Protein AF-A0A959Z0Q8-F1 (afdb_monomer)

pLDDT: mean 96.36, std 3.34, range [80.44, 98.81]

Mean predicted aligned error: 2.78 Å

Foldseek 3Di:
DVPPDDPPQDADVVVPRHTDDPDQQPVLVVQQVVQVVCVVVVHPDAREDEHELLSCLDPSVVVSLLSCLVVVGRYHYHYHYPQDDPPRGNVRRDDDPDPQVVCVVNVHGDDDFDPVDPVGD

Sequence (121 aa):
SKGRERSFHFGSSEHKVVGMISHLGPQLGIADGIALAHKLRKESRCTAVFTGDGATSEGDFHESLNVAAVWDLPVLFIIENNGYGLSTPNREQFRMDSFVDKAVGYGIEGVQLAGNNILEV

Nearest PDB structures (foldseek):
  1wci-assembly1_A-2  TM=9.895E-01  e=6.097E-09  Homo sapiens
  1v11-assembly1_A-2  TM=9.879E-01  e=4.998E-09  Homo sapiens
  2bfc-assembly1_A-2  TM=9.861E-01  e=4.678E-09  Homo sapiens
  1umc-assembly1_C  TM=9.859E-01  e=1.646E-08  Thermus thermophilus
  2bfb-assembly1_A-2  TM=9.878E-01  e=2.796E-08  Homo sapiens

Solvent-accessible surface area (backbone atoms only — not comparable to full-atom values): 7434 Å² total; per-residue (Å²): 111,94,82,74,56,62,91,90,55,52,61,35,78,92,79,68,39,71,64,62,67,93,63,72,26,62,63,46,46,52,36,44,54,53,10,44,52,27,57,77,70,71,44,101,58,72,30,77,38,82,44,44,57,50,37,62,72,34,68,41,39,56,54,27,52,44,51,32,45,79,64,70,40,42,58,44,86,43,72,54,73,83,56,55,41,87,89,44,42,46,85,79,72,51,87,74,93,49,74,45,66,54,24,59,78,51,75,45,91,54,83,88,69,58,90,89,37,76,91,70,99

Secondary structure (DSSP, 8-state):
-TT-SPTT---BTTTTBPPP-SSSSHHHHHHHHHHHHHHHTT----EEEEEETGGGGSHHHHHHHHHHHHTT--EEEEEE--SEETTEEHHHH---S-THHHHHHHT-------TT-TTT-

Structure (mmCIF, N/CA/C/O backbone):
data_AF-A0A959Z0Q8-F1
#
_entry.id   AF-A0A959Z0Q8-F1
#
loop_
_atom_site.group_PDB
_atom_site.id
_atom_site.type_symbol
_atom_site.label_atom_id
_atom_site.label_alt_id
_atom_site.label_comp_id
_atom_site.label_asym_id
_atom_site.label_entity_id
_atom_site.label_seq_id
_atom_site.pdbx_PDB_ins_code
_atom_site.Cartn_x
_atom_site.Cartn_y
_atom_site.Cartn_z
_atom_site.occupancy
_atom_site.B_iso_or_equiv
_atom_site.auth_seq_id
_atom_site.auth_comp_id
_atom_site.auth_asym_id
_atom_site.auth_atom_id
_atom_site.pdbx_PDB_model_num
ATOM 1 N N . SER A 1 1 ? 9.007 16.722 11.584 1.00 80.44 1 SER A N 1
ATOM 2 C CA . SER A 1 1 ? 10.316 16.049 11.737 1.00 80.44 1 SER A CA 1
ATOM 3 C C . SER A 1 1 ? 11.384 16.854 12.495 1.00 80.44 1 SER A C 1
ATOM 5 O O . SER A 1 1 ? 12.364 16.244 12.900 1.00 80.44 1 SER A O 1
ATOM 7 N N . LYS A 1 2 ? 11.265 18.185 12.707 1.00 90.44 2 LYS A N 1
ATOM 8 C CA . LYS A 1 2 ? 12.350 19.022 13.290 1.00 90.44 2 LYS A CA 1
ATOM 9 C C . LYS A 1 2 ? 13.701 18.846 12.558 1.00 90.44 2 LYS A C 1
ATOM 11 O O . LYS A 1 2 ? 14.747 18.847 13.195 1.00 90.44 2 LYS A O 1
ATOM 16 N N . GLY A 1 3 ? 13.661 18.611 11.243 1.00 90.25 3 GLY A N 1
ATOM 17 C CA . GLY A 1 3 ? 14.854 18.368 10.423 1.00 90.25 3 GLY A CA 1
ATOM 18 C C . GLY A 1 3 ? 15.561 17.027 10.660 1.00 90.25 3 GLY A C 1
ATOM 19 O O . GLY A 1 3 ? 16.698 16.876 10.240 1.00 90.25 3 GLY A O 1
ATOM 20 N N . ARG A 1 4 ? 14.927 16.064 11.344 1.00 91.69 4 ARG A N 1
ATOM 21 C CA . ARG A 1 4 ? 15.525 14.740 11.620 1.00 91.69 4 ARG A CA 1
ATOM 22 C C . ARG A 1 4 ? 15.369 13.730 10.487 1.00 91.69 4 ARG A C 1
ATOM 24 O O . ARG A 1 4 ? 16.108 12.758 10.441 1.00 91.69 4 ARG A O 1
ATOM 31 N N . GLU A 1 5 ? 14.391 13.954 9.620 1.00 92.69 5 GLU A N 1
ATOM 32 C CA . GLU A 1 5 ? 14.075 13.065 8.507 1.00 92.69 5 GLU A CA 1
ATOM 33 C C . GLU A 1 5 ? 14.780 13.514 7.225 1.00 92.69 5 GLU A C 1
ATOM 35 O O . GLU A 1 5 ? 15.137 14.688 7.083 1.00 92.69 5 GLU A O 1
ATOM 40 N N . ARG A 1 6 ? 14.950 12.589 6.274 1.00 86.25 6 ARG A N 1
ATOM 41 C CA . ARG A 1 6 ? 15.541 12.891 4.965 1.00 86.25 6 ARG A CA 1
ATOM 42 C C . ARG A 1 6 ? 14.571 13.708 4.099 1.00 86.25 6 ARG A C 1
ATOM 44 O O . ARG A 1 6 ? 13.373 13.787 4.369 1.00 86.25 6 ARG A O 1
ATOM 51 N N . SER A 1 7 ? 15.096 14.334 3.045 1.00 82.00 7 SER A N 1
ATOM 52 C CA . SER A 1 7 ? 14.292 14.995 2.012 1.00 82.00 7 SER A CA 1
ATOM 53 C C . SER A 1 7 ? 13.146 14.091 1.539 1.00 82.00 7 SER A C 1
ATOM 55 O O . SER A 1 7 ? 13.345 12.892 1.371 1.00 82.00 7 SER A O 1
ATOM 57 N N . PHE A 1 8 ? 11.970 14.684 1.317 1.00 86.62 8 PHE A N 1
ATOM 58 C CA . PHE A 1 8 ? 10.709 14.024 0.942 1.00 86.62 8 PHE A CA 1
ATOM 59 C C . PHE A 1 8 ? 9.991 13.209 2.026 1.00 86.62 8 PHE A C 1
ATOM 61 O O . PHE A 1 8 ? 8.916 12.688 1.762 1.00 86.62 8 PHE A O 1
ATOM 68 N N . HIS A 1 9 ? 10.492 13.159 3.261 1.00 93.56 9 HIS A N 1
ATOM 69 C CA . HIS A 1 9 ? 9.745 12.557 4.366 1.00 93.56 9 HIS A CA 1
ATOM 70 C C . HIS A 1 9 ? 8.798 13.579 4.996 1.00 93.56 9 HIS A C 1
ATOM 72 O O . HIS A 1 9 ? 9.170 14.361 5.883 1.00 93.56 9 HIS A O 1
ATOM 78 N N . PHE A 1 10 ? 7.557 13.578 4.521 1.00 90.88 10 PHE A N 1
ATOM 79 C CA . PHE A 1 10 ? 6.506 14.460 5.016 1.00 90.88 10 PHE A CA 1
ATOM 80 C C . PHE A 1 10 ? 5.582 13.738 5.996 1.00 90.88 10 PHE A C 1
ATOM 82 O O . PHE A 1 10 ? 5.521 12.514 6.050 1.00 90.88 10 PHE A O 1
ATOM 89 N N . GLY A 1 11 ? 4.875 14.528 6.795 1.00 93.31 11 GLY A N 1
ATOM 90 C CA . GLY A 1 11 ? 3.861 14.070 7.734 1.00 93.31 11 GLY A CA 1
ATOM 91 C C . GLY A 1 11 ? 3.168 15.272 8.360 1.00 93.31 11 GLY A C 1
ATOM 92 O O . GLY A 1 11 ? 3.801 16.304 8.602 1.00 93.31 11 GLY A O 1
ATOM 93 N N . SER A 1 12 ? 1.870 15.154 8.612 1.00 94.94 12 SER A N 1
ATOM 94 C CA . SER A 1 12 ? 1.055 16.210 9.205 1.00 94.94 12 SER A CA 1
ATOM 95 C C . SER A 1 12 ? -0.027 15.608 10.089 1.00 94.94 12 SER A C 1
ATOM 97 O O . SER A 1 12 ? -1.011 15.059 9.601 1.00 94.94 12 SER A O 1
ATOM 99 N N . SER A 1 13 ? 0.139 15.740 11.406 1.00 93.00 13 SER A N 1
ATOM 100 C CA . SER A 1 13 ? -0.843 15.246 12.378 1.00 93.00 13 SER A CA 1
ATOM 101 C C . SER A 1 13 ? -2.200 15.942 12.244 1.00 93.00 13 SER A C 1
ATOM 103 O O . SER A 1 13 ? -3.225 15.287 12.391 1.00 93.00 13 SER A O 1
ATOM 105 N N . GLU A 1 14 ? -2.210 17.238 11.917 1.00 96.62 14 GLU A N 1
ATOM 106 C CA . GLU A 1 14 ? -3.433 18.017 11.669 1.00 96.62 14 GLU A CA 1
ATOM 107 C C . GLU A 1 14 ? -4.258 17.429 10.516 1.00 96.62 14 GLU A C 1
ATOM 109 O O . GLU A 1 14 ? -5.467 17.246 10.639 1.00 96.62 14 GLU A O 1
ATOM 114 N N . HIS A 1 15 ? -3.583 17.043 9.431 1.00 96.25 15 HIS A N 1
ATOM 115 C CA . HIS A 1 15 ? -4.208 16.483 8.230 1.00 96.25 15 HIS A CA 1
ATOM 116 C C . HIS A 1 15 ? -4.270 14.949 8.252 1.00 96.25 15 HIS A C 1
ATOM 118 O O . HIS A 1 15 ? -4.656 14.338 7.261 1.00 96.25 15 HIS A O 1
ATOM 124 N N . LYS A 1 16 ? -3.889 14.317 9.373 1.00 95.88 16 LYS A N 1
ATOM 125 C CA . LYS A 1 16 ? -3.828 12.854 9.550 1.00 95.88 16 LYS A CA 1
ATOM 126 C C . LYS A 1 16 ? -2.923 12.138 8.538 1.00 95.88 16 LYS A C 1
ATOM 128 O O . LYS A 1 16 ? -3.124 10.966 8.243 1.00 95.88 16 LYS A O 1
ATOM 133 N N . VAL A 1 17 ? -1.894 12.826 8.052 1.00 96.12 17 VAL A N 1
ATOM 134 C CA . VAL A 1 17 ? -0.844 12.239 7.219 1.00 96.12 17 VAL A CA 1
ATOM 135 C C . VAL A 1 17 ? 0.243 11.706 8.144 1.00 96.12 17 VAL A C 1
ATOM 137 O O . VAL A 1 17 ? 0.973 12.479 8.774 1.00 96.12 17 VAL A O 1
ATOM 140 N N . VAL A 1 18 ? 0.326 10.383 8.260 1.00 94.38 18 VAL A N 1
ATOM 141 C CA . VAL A 1 18 ? 1.370 9.710 9.041 1.00 94.38 18 VAL A CA 1
ATOM 142 C C . VAL A 1 18 ? 2.727 9.971 8.386 1.00 94.38 18 VAL A C 1
ATOM 144 O O . VAL A 1 18 ? 2.835 10.017 7.164 1.00 94.38 18 VAL A O 1
ATOM 147 N N . GLY A 1 19 ? 3.756 10.204 9.204 1.00 91.75 19 GLY A N 1
ATOM 148 C CA . GLY A 1 19 ? 5.106 10.455 8.704 1.00 91.75 19 GLY A CA 1
ATOM 149 C C . GLY A 1 19 ? 5.630 9.284 7.874 1.00 91.75 19 GLY A C 1
ATOM 150 O O . GLY A 1 19 ? 5.460 8.133 8.270 1.00 91.75 19 GLY A O 1
ATOM 151 N N . MET A 1 20 ? 6.270 9.584 6.745 1.00 90.56 20 MET A N 1
ATOM 152 C CA . MET A 1 20 ? 6.858 8.558 5.879 1.00 90.56 20 MET A CA 1
ATOM 153 C C . MET A 1 20 ? 7.980 7.775 6.573 1.00 90.56 20 MET A C 1
ATOM 155 O O . MET A 1 20 ? 8.730 8.318 7.385 1.00 90.56 20 MET A O 1
ATOM 159 N N . ILE A 1 21 ? 8.109 6.504 6.194 1.00 91.44 21 ILE A N 1
ATOM 160 C CA . ILE A 1 21 ? 9.142 5.569 6.650 1.00 91.44 21 ILE A CA 1
ATOM 161 C C . ILE A 1 21 ? 9.980 5.187 5.429 1.00 91.44 21 ILE A C 1
ATOM 163 O O . ILE A 1 21 ? 9.418 4.851 4.393 1.00 91.44 21 ILE A O 1
ATOM 167 N N . SER A 1 22 ? 11.314 5.239 5.534 1.00 92.19 22 SER A N 1
ATOM 168 C CA . SER A 1 22 ? 12.199 4.947 4.390 1.00 92.19 22 SER A CA 1
ATOM 169 C C . SER A 1 22 ? 12.110 3.506 3.898 1.00 92.19 22 SER A C 1
ATOM 171 O O . SER A 1 22 ? 12.307 3.245 2.716 1.00 92.19 22 SER A O 1
ATOM 173 N N . HIS A 1 23 ? 11.938 2.569 4.832 1.00 94.81 23 HIS A N 1
ATOM 174 C CA . HIS A 1 23 ? 11.867 1.147 4.529 1.00 94.81 23 HIS A CA 1
ATOM 175 C C . HIS A 1 23 ? 10.550 0.877 3.805 1.00 94.81 23 HIS A C 1
ATOM 177 O O . HIS A 1 23 ? 9.498 1.327 4.260 1.00 94.81 23 HIS A O 1
ATOM 183 N N . LEU A 1 24 ? 10.619 0.167 2.683 1.00 96.25 24 LEU A N 1
ATOM 184 C CA . LEU A 1 24 ? 9.441 -0.2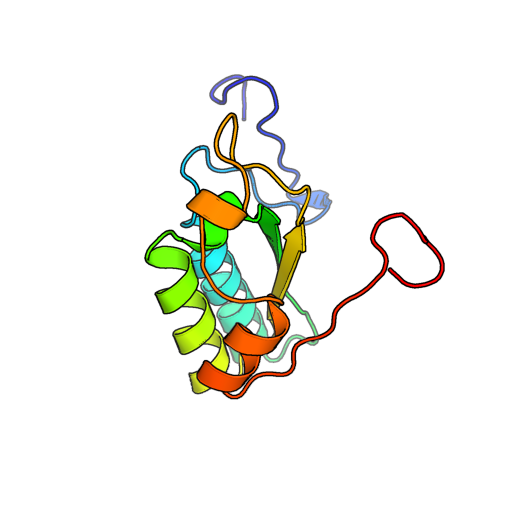63 1.940 1.00 96.25 24 LEU A CA 1
ATOM 185 C C . LEU A 1 24 ? 8.753 -1.386 2.715 1.00 96.25 24 LEU A C 1
ATOM 187 O O . LEU A 1 24 ? 9.438 -2.307 3.139 1.00 96.25 24 LEU A O 1
ATOM 191 N N . GLY A 1 25 ? 7.432 -1.312 2.892 1.00 96.06 25 GLY A N 1
ATOM 192 C CA . GLY A 1 25 ? 6.650 -2.371 3.538 1.00 96.06 25 GLY A CA 1
ATOM 193 C C . GLY A 1 25 ? 6.064 -1.976 4.899 1.00 96.06 25 GLY A C 1
ATOM 194 O O . GLY A 1 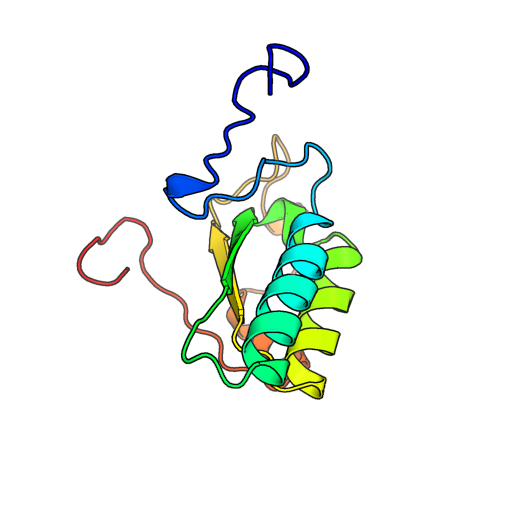25 ? 4.838 -1.984 5.024 1.00 96.06 25 GLY A O 1
ATOM 195 N N . PRO A 1 26 ? 6.866 -1.557 5.903 1.00 96.94 26 PRO A N 1
ATOM 196 C CA . PRO A 1 26 ? 6.399 -1.352 7.277 1.00 96.94 26 PRO A CA 1
ATOM 197 C C . PRO A 1 26 ? 5.217 -0.397 7.456 1.00 96.94 26 PRO A C 1
ATOM 199 O O . PRO A 1 26 ? 4.476 -0.503 8.435 1.00 96.94 26 PRO A O 1
ATOM 202 N N . GLN A 1 27 ? 5.009 0.547 6.533 1.00 97.44 27 GLN A N 1
ATOM 203 C CA . GLN A 1 27 ? 3.859 1.448 6.592 1.00 97.44 27 GLN A CA 1
ATOM 204 C C . GLN A 1 27 ? 2.513 0.710 6.477 1.00 97.44 27 GLN A C 1
ATOM 206 O O . GLN A 1 27 ? 1.509 1.215 6.977 1.00 97.44 27 GLN A O 1
ATOM 211 N N . LEU A 1 28 ? 2.495 -0.474 5.856 1.00 98.44 28 LEU A N 1
ATOM 212 C CA . LEU A 1 28 ? 1.304 -1.302 5.652 1.00 98.44 28 LEU A CA 1
ATOM 213 C C . LEU A 1 28 ? 0.792 -1.851 6.993 1.00 98.44 28 LEU A C 1
ATOM 215 O O . LEU A 1 28 ? -0.350 -1.591 7.360 1.00 98.44 28 LEU A O 1
ATOM 219 N N . GLY A 1 29 ? 1.665 -2.462 7.799 1.00 98.25 29 GLY A N 1
ATOM 220 C CA . GLY A 1 29 ? 1.284 -2.965 9.124 1.00 98.25 29 GLY A CA 1
ATOM 221 C C . GLY A 1 29 ? 0.937 -1.846 10.115 1.00 98.25 29 GLY A C 1
ATOM 222 O O . GLY A 1 29 ? 0.080 -2.000 10.987 1.00 98.25 29 GLY A O 1
ATOM 223 N N . ILE A 1 30 ? 1.548 -0.664 9.970 1.00 98.00 30 ILE A N 1
ATOM 224 C CA . ILE A 1 30 ? 1.155 0.519 10.755 1.00 98.00 30 ILE A CA 1
ATOM 225 C C . ILE A 1 30 ? -0.255 0.977 10.374 1.00 98.00 30 ILE A C 1
ATOM 227 O O . ILE A 1 30 ? -1.030 1.356 11.259 1.00 98.00 30 ILE A O 1
ATOM 231 N N . ALA A 1 31 ? -0.605 0.931 9.087 1.00 98.50 31 ALA A N 1
ATOM 232 C CA . ALA A 1 31 ? -1.946 1.262 8.627 1.00 98.50 31 ALA A CA 1
ATOM 233 C C . ALA A 1 31 ? -2.996 0.314 9.220 1.00 98.50 31 ALA A C 1
ATOM 235 O O . ALA A 1 31 ? -4.027 0.791 9.706 1.00 98.50 31 ALA A O 1
ATOM 236 N N . ASP A 1 32 ? -2.689 -0.983 9.296 1.00 98.75 32 ASP A N 1
ATOM 237 C CA . ASP A 1 32 ? -3.528 -1.983 9.966 1.00 98.75 32 ASP A CA 1
ATOM 238 C C . ASP A 1 32 ? -3.715 -1.662 11.447 1.00 98.75 32 ASP A C 1
ATOM 240 O O . ASP A 1 32 ? -4.839 -1.660 11.948 1.00 98.75 32 ASP A O 1
ATOM 244 N N . GLY A 1 33 ? -2.643 -1.302 12.158 1.00 98.56 33 GLY A N 1
ATOM 245 C CA . GLY A 1 33 ? -2.729 -0.891 13.561 1.00 98.56 33 GLY A CA 1
ATOM 246 C C . GLY A 1 33 ? -3.641 0.326 13.776 1.00 98.56 33 GLY A C 1
ATOM 247 O O . GLY A 1 33 ? -4.429 0.362 14.727 1.00 98.56 33 GLY A O 1
ATOM 248 N N . ILE A 1 34 ? -3.584 1.313 12.878 1.00 98.38 34 ILE A N 1
ATOM 249 C CA . ILE A 1 34 ? -4.463 2.493 12.914 1.00 98.38 34 ILE A CA 1
ATOM 250 C C . ILE A 1 34 ? -5.913 2.097 12.596 1.00 98.38 34 ILE A C 1
ATOM 252 O O . ILE A 1 34 ? -6.831 2.499 13.316 1.00 98.38 34 ILE A O 1
ATOM 256 N N . ALA A 1 35 ? -6.126 1.276 11.564 1.00 98.69 35 ALA A N 1
ATOM 257 C CA . ALA A 1 35 ? -7.445 0.784 11.168 1.00 98.69 35 ALA A CA 1
ATOM 258 C C . ALA A 1 35 ? -8.097 -0.045 12.288 1.00 98.69 35 ALA A C 1
ATOM 260 O O . ALA A 1 35 ? -9.267 0.155 12.624 1.00 98.69 35 ALA A O 1
ATOM 261 N N . LEU A 1 36 ? -7.320 -0.908 12.945 1.00 98.75 36 LEU A N 1
ATOM 262 C CA . LEU A 1 36 ? -7.737 -1.665 14.119 1.00 98.75 36 LEU A CA 1
ATOM 263 C C . LEU A 1 36 ? -8.140 -0.738 15.267 1.00 98.75 36 LEU A C 1
ATOM 265 O O . LEU A 1 36 ? -9.183 -0.949 15.886 1.00 98.75 36 LEU A O 1
ATOM 269 N N . ALA A 1 37 ? -7.361 0.311 15.543 1.00 98.56 37 ALA A N 1
ATOM 270 C CA . ALA A 1 37 ? -7.710 1.277 16.580 1.00 98.56 37 ALA A CA 1
ATOM 271 C C . ALA A 1 37 ? -9.052 1.971 16.286 1.00 98.56 37 ALA A C 1
ATOM 273 O O . ALA A 1 37 ? -9.871 2.114 17.197 1.00 98.56 37 ALA A O 1
ATOM 274 N N . HIS A 1 38 ? -9.312 2.356 15.031 1.00 98.19 38 HIS A N 1
ATOM 275 C CA . HIS A 1 38 ? -10.607 2.909 14.618 1.00 98.19 38 HIS A CA 1
ATOM 276 C C . HIS A 1 38 ? -11.745 1.896 14.787 1.00 98.19 38 HIS A C 1
ATOM 278 O O . HIS A 1 38 ? -12.776 2.234 15.375 1.00 98.19 38 HIS A O 1
ATOM 284 N N . LYS A 1 39 ? -11.533 0.641 14.372 1.00 98.25 39 LYS A N 1
ATOM 285 C CA . LYS A 1 39 ? -12.505 -0.449 14.529 1.00 98.25 39 LYS A CA 1
ATOM 286 C C . LYS A 1 39 ? -12.862 -0.698 15.996 1.00 98.25 39 LYS A C 1
ATOM 288 O O . LYS A 1 39 ? -14.041 -0.713 16.347 1.00 98.25 39 LYS A O 1
ATOM 293 N N . LEU A 1 40 ? -11.864 -0.822 16.874 1.00 98.50 40 LEU A N 1
ATOM 294 C CA . LEU A 1 40 ? -12.063 -1.045 18.313 1.00 98.50 40 LEU A CA 1
ATOM 295 C C . LEU A 1 40 ? -12.790 0.124 18.990 1.00 98.50 40 LEU A C 1
ATOM 297 O O . LEU A 1 40 ? -13.606 -0.086 19.888 1.00 98.50 40 LEU A O 1
ATOM 301 N N . ARG A 1 41 ? -12.532 1.356 18.538 1.00 98.50 41 ARG A N 1
ATOM 302 C CA . ARG A 1 41 ? -13.212 2.567 19.025 1.00 98.50 41 ARG A CA 1
ATOM 303 C C . ARG A 1 41 ? -14.580 2.801 18.387 1.00 98.50 41 ARG A C 1
ATOM 305 O O . ARG A 1 41 ? -15.248 3.759 18.764 1.00 98.50 41 ARG A O 1
ATOM 312 N N . LYS A 1 42 ? -15.012 1.934 17.463 1.00 98.06 42 LYS A N 1
ATOM 313 C CA . LYS A 1 42 ? -16.262 2.072 16.698 1.00 98.06 42 LYS A CA 1
ATOM 314 C C . LYS A 1 42 ? -16.347 3.416 15.963 1.00 98.06 42 LYS A C 1
ATOM 316 O O . LYS A 1 42 ? -17.411 4.023 15.874 1.00 98.06 42 LYS A O 1
ATOM 321 N N . GLU A 1 43 ? -15.214 3.893 15.457 1.00 98.06 43 GLU A N 1
ATOM 322 C CA . GLU A 1 43 ? -15.143 5.107 14.649 1.00 98.06 43 GLU A CA 1
ATOM 323 C C . GLU A 1 43 ? -15.429 4.767 13.182 1.00 98.06 43 GLU A C 1
ATOM 325 O O . GLU A 1 43 ? -14.846 3.836 12.630 1.00 98.06 43 GLU A O 1
ATOM 330 N N . SER A 1 44 ? -16.276 5.553 12.515 1.00 97.19 44 SER A N 1
ATOM 331 C CA . SER A 1 44 ? -16.509 5.447 11.066 1.00 97.19 44 SER A CA 1
ATOM 332 C C . SER A 1 44 ? -15.350 6.072 10.283 1.00 97.19 44 SER A C 1
ATOM 334 O O . SER A 1 44 ? -15.486 7.139 9.683 1.00 97.19 44 SER A O 1
ATOM 336 N N . ARG A 1 45 ? -14.170 5.450 10.361 1.00 97.19 45 ARG A N 1
ATOM 337 C CA . ARG A 1 45 ? -12.932 5.892 9.708 1.00 97.19 45 ARG A CA 1
ATOM 338 C C . ARG A 1 45 ? -12.244 4.720 9.019 1.00 97.19 45 ARG A C 1
ATOM 340 O O . ARG A 1 45 ? -12.293 3.600 9.515 1.00 97.19 45 ARG A O 1
ATOM 347 N N . CYS A 1 46 ? -11.585 5.023 7.907 1.00 97.31 46 CYS A N 1
ATOM 348 C CA . CYS A 1 46 ? -10.743 4.103 7.151 1.00 97.31 46 CYS A CA 1
ATOM 349 C C . CYS A 1 46 ? -9.312 4.653 7.107 1.00 97.31 46 CYS A C 1
ATOM 351 O O . CYS A 1 46 ? -9.122 5.875 7.117 1.00 97.31 46 CYS A O 1
ATOM 353 N N . THR A 1 47 ? -8.326 3.762 7.060 1.00 98.50 47 THR A N 1
ATOM 354 C CA . THR A 1 47 ? -6.919 4.111 6.848 1.00 98.50 47 THR A CA 1
ATOM 355 C C . THR A 1 47 ? -6.538 3.811 5.404 1.00 98.50 47 THR A C 1
ATOM 357 O O . THR A 1 47 ? -6.630 2.669 4.975 1.00 98.50 47 THR A O 1
ATOM 360 N N . ALA A 1 48 ? -6.084 4.809 4.649 1.00 98.44 48 ALA A N 1
ATOM 361 C CA . ALA A 1 48 ? -5.509 4.582 3.325 1.00 98.44 48 ALA A CA 1
ATOM 362 C C . ALA A 1 48 ? -3.986 4.469 3.431 1.00 98.44 48 ALA A C 1
ATOM 364 O O . ALA A 1 48 ? -3.353 5.266 4.130 1.00 98.44 48 ALA A O 1
ATOM 365 N N . VAL A 1 49 ? -3.400 3.503 2.730 1.00 98.38 49 VAL A N 1
ATOM 366 C CA . VAL A 1 49 ? -1.952 3.299 2.688 1.00 98.38 49 VAL A CA 1
ATOM 367 C C . VAL A 1 49 ? -1.489 3.059 1.261 1.00 98.38 49 VAL A C 1
ATOM 369 O O . VAL A 1 49 ? -2.074 2.268 0.527 1.00 98.38 49 VAL A O 1
ATOM 372 N N . PHE A 1 50 ? -0.428 3.764 0.881 1.00 97.81 50 PHE A N 1
ATOM 373 C CA . PHE A 1 50 ? 0.128 3.739 -0.465 1.00 97.81 50 PHE A CA 1
ATOM 374 C C . PHE A 1 50 ? 1.414 2.913 -0.494 1.00 97.81 50 PHE A C 1
ATOM 376 O O . PHE A 1 50 ? 2.213 2.921 0.453 1.00 97.81 50 PHE A O 1
ATOM 383 N N . THR A 1 51 ? 1.618 2.198 -1.594 1.00 97.81 51 THR A N 1
ATOM 384 C CA . THR A 1 51 ? 2.840 1.444 -1.867 1.00 97.81 51 THR A CA 1
ATOM 385 C C . THR A 1 51 ? 3.073 1.341 -3.374 1.00 97.81 51 THR A C 1
ATOM 387 O O . THR A 1 51 ? 2.119 1.300 -4.145 1.00 97.81 51 THR A O 1
ATOM 390 N N . GLY A 1 52 ? 4.331 1.306 -3.811 1.00 98.12 52 GLY A N 1
ATOM 391 C CA . GLY A 1 52 ? 4.672 1.101 -5.225 1.00 98.12 52 GLY A CA 1
ATOM 392 C C . GLY A 1 52 ? 4.678 -0.380 -5.614 1.00 98.12 52 GLY A C 1
ATOM 393 O O . GLY A 1 52 ? 4.795 -1.247 -4.745 1.00 98.12 52 GLY A O 1
ATOM 394 N N . ASP A 1 53 ? 4.629 -0.681 -6.914 1.00 97.62 53 ASP A N 1
ATOM 395 C CA . ASP A 1 53 ? 4.655 -2.054 -7.449 1.00 97.62 53 ASP A CA 1
ATOM 396 C C . ASP A 1 53 ? 5.834 -2.899 -6.925 1.00 97.62 53 ASP A C 1
ATOM 398 O O . ASP A 1 53 ? 5.617 -4.024 -6.465 1.00 97.62 53 ASP A O 1
ATOM 402 N N . GLY A 1 54 ? 7.052 -2.350 -6.886 1.00 97.69 54 GLY 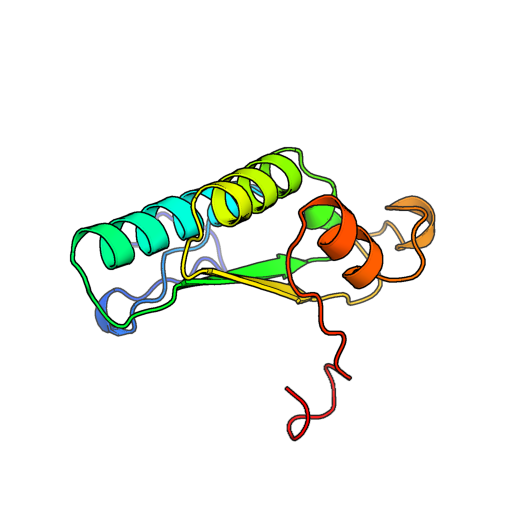A N 1
ATOM 403 C CA . GLY A 1 54 ? 8.226 -3.032 -6.327 1.00 97.69 54 GLY A CA 1
ATOM 404 C C . GLY A 1 54 ? 8.082 -3.418 -4.849 1.00 97.69 54 GLY A C 1
ATOM 405 O O . GLY A 1 54 ? 8.372 -4.551 -4.462 1.00 97.69 54 GLY A O 1
ATOM 406 N N . ALA A 1 55 ? 7.550 -2.510 -4.028 1.00 97.75 55 ALA A N 1
ATOM 407 C CA . ALA A 1 55 ? 7.380 -2.715 -2.588 1.00 97.75 55 ALA A CA 1
ATOM 408 C C . ALA A 1 55 ? 6.351 -3.812 -2.249 1.00 97.75 55 ALA A C 1
ATOM 410 O O . ALA A 1 55 ? 6.369 -4.359 -1.152 1.00 97.75 55 ALA A O 1
ATOM 411 N N . THR A 1 56 ? 5.488 -4.202 -3.194 1.00 97.88 56 THR A N 1
ATOM 412 C CA . THR A 1 56 ? 4.539 -5.319 -3.006 1.00 97.88 56 THR A CA 1
ATOM 413 C C . THR A 1 56 ? 5.198 -6.703 -2.931 1.00 97.88 56 THR A C 1
ATOM 415 O O . THR A 1 56 ? 4.506 -7.713 -2.761 1.00 97.88 56 THR A O 1
ATOM 418 N N . SER A 1 57 ? 6.514 -6.772 -3.148 1.00 97.62 57 SER A N 1
ATOM 419 C CA . SER A 1 57 ? 7.307 -8.000 -3.025 1.00 97.62 57 SER A CA 1
ATOM 420 C C . SER A 1 57 ? 7.993 -8.134 -1.664 1.00 97.62 57 SER A C 1
ATOM 422 O O . SER A 1 57 ? 8.605 -9.166 -1.405 1.00 97.62 57 SER A O 1
ATOM 424 N N . GLU A 1 58 ? 7.878 -7.124 -0.799 1.00 98.44 58 GLU A N 1
ATOM 425 C CA . GLU A 1 58 ? 8.305 -7.218 0.596 1.00 98.44 58 GLU A CA 1
ATOM 426 C C . GLU A 1 58 ? 7.384 -8.154 1.387 1.00 98.44 58 GLU A C 1
ATOM 428 O O . GLU A 1 58 ? 6.177 -8.230 1.135 1.00 98.44 58 GLU A O 1
ATOM 433 N N . GLY A 1 59 ? 7.942 -8.848 2.383 1.00 98.44 59 GLY A N 1
ATOM 434 C CA . GLY A 1 59 ? 7.171 -9.742 3.257 1.00 98.44 59 GLY A CA 1
ATOM 435 C C . GLY A 1 59 ? 6.060 -9.014 4.020 1.00 98.44 59 GLY A C 1
ATOM 436 O O . GLY A 1 59 ? 4.955 -9.542 4.142 1.00 98.44 59 GLY A O 1
ATOM 437 N N . ASP A 1 60 ? 6.318 -7.766 4.427 1.00 98.50 60 ASP A N 1
ATOM 438 C CA . ASP A 1 60 ? 5.349 -6.9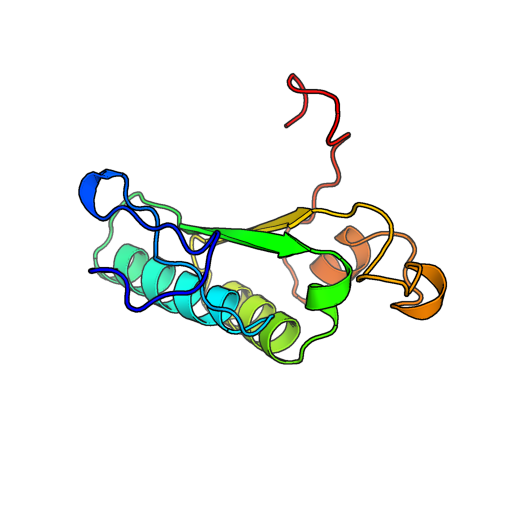06 5.117 1.00 98.50 60 ASP A CA 1
ATOM 439 C C . ASP A 1 60 ? 4.058 -6.713 4.308 1.00 98.50 60 ASP A C 1
ATOM 441 O O . ASP A 1 60 ? 2.978 -6.592 4.887 1.00 98.50 60 ASP A O 1
ATOM 445 N N . PHE A 1 61 ? 4.139 -6.714 2.969 1.00 98.62 61 PHE A N 1
ATOM 446 C CA . PHE A 1 61 ? 2.954 -6.616 2.118 1.00 98.62 61 PHE A CA 1
ATOM 447 C C . PHE A 1 61 ? 2.050 -7.836 2.282 1.00 98.62 61 PHE A C 1
ATOM 449 O O . PHE A 1 61 ? 0.843 -7.692 2.453 1.00 98.62 61 PHE A O 1
ATOM 456 N N . HIS A 1 62 ? 2.630 -9.037 2.276 1.00 98.44 62 HIS A N 1
ATOM 457 C CA . HIS A 1 62 ? 1.872 -10.266 2.484 1.00 98.44 62 HIS A CA 1
ATOM 458 C C . HIS A 1 62 ? 1.246 -10.322 3.880 1.00 98.44 62 HIS A C 1
ATOM 460 O O . HIS A 1 62 ? 0.058 -10.620 4.013 1.00 98.44 62 HIS A O 1
ATOM 466 N N . GLU A 1 63 ? 2.037 -10.015 4.908 1.00 98.69 63 GLU A N 1
ATOM 467 C CA . GLU A 1 63 ? 1.582 -10.063 6.296 1.00 98.69 63 GLU A CA 1
ATOM 468 C C . GLU A 1 63 ? 0.431 -9.082 6.546 1.00 98.69 63 GLU A C 1
ATOM 470 O O . GLU A 1 63 ? -0.602 -9.482 7.085 1.00 98.69 63 GLU A O 1
ATOM 475 N N . SER A 1 64 ? 0.568 -7.837 6.080 1.00 98.75 64 SER A N 1
ATOM 476 C CA . SER A 1 64 ? -0.440 -6.791 6.296 1.00 98.75 64 SER A CA 1
ATOM 477 C C . SER A 1 64 ? -1.758 -7.116 5.589 1.00 98.75 64 SER A C 1
ATOM 479 O O . SER A 1 64 ? -2.822 -7.085 6.200 1.00 98.75 64 SER A O 1
ATOM 481 N N . LEU A 1 65 ? -1.714 -7.534 4.315 1.00 98.75 65 LEU A N 1
ATOM 482 C CA . LEU A 1 65 ? -2.937 -7.910 3.592 1.00 98.75 65 LEU A CA 1
ATOM 483 C C . LEU A 1 65 ? -3.667 -9.074 4.276 1.00 98.75 65 LEU A C 1
ATOM 485 O O . LEU A 1 65 ? -4.890 -9.040 4.408 1.00 98.75 65 LEU A O 1
ATOM 489 N N . ASN A 1 66 ? -2.928 -10.084 4.743 1.00 98.81 66 ASN A N 1
ATOM 490 C CA . 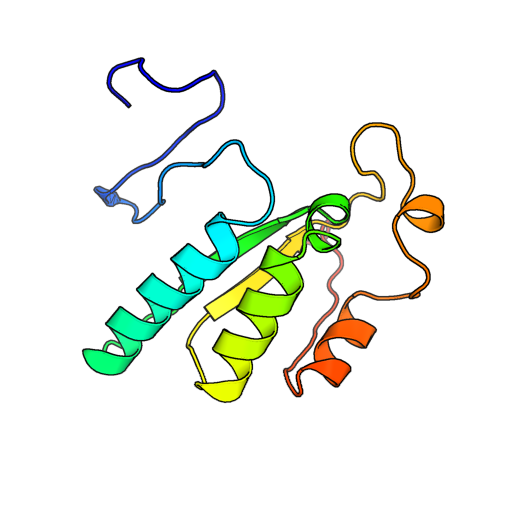ASN A 1 66 ? -3.518 -11.219 5.446 1.00 98.81 66 ASN A CA 1
ATOM 491 C C . ASN A 1 66 ? -4.142 -10.809 6.790 1.00 98.81 66 ASN A C 1
ATOM 493 O O . ASN A 1 66 ? -5.266 -11.211 7.091 1.00 98.81 66 ASN A O 1
ATOM 497 N N . VAL A 1 67 ? -3.447 -10.003 7.598 1.00 98.81 67 VAL A N 1
ATOM 498 C CA . VAL A 1 67 ? -3.968 -9.524 8.889 1.00 98.81 67 VAL A CA 1
ATOM 499 C C . VAL A 1 67 ? -5.208 -8.656 8.685 1.00 98.81 67 VAL A C 1
ATOM 501 O O . VAL A 1 67 ? -6.230 -8.897 9.332 1.00 98.81 67 VAL A O 1
ATOM 504 N N . ALA A 1 68 ? -5.152 -7.700 7.758 1.00 98.81 68 ALA A N 1
ATOM 505 C CA . ALA A 1 68 ? -6.280 -6.843 7.423 1.00 98.81 68 ALA A CA 1
ATOM 506 C C . ALA A 1 68 ? -7.518 -7.636 6.999 1.00 98.81 68 ALA A C 1
ATOM 508 O O . ALA A 1 68 ? -8.614 -7.349 7.484 1.00 98.81 68 ALA A O 1
ATOM 509 N N . ALA A 1 69 ? -7.333 -8.645 6.144 1.00 98.75 69 ALA A N 1
ATOM 510 C CA . ALA A 1 69 ? -8.407 -9.508 5.672 1.00 98.75 69 ALA A CA 1
ATOM 511 C C . ALA A 1 69 ? -9.024 -10.323 6.815 1.00 98.75 69 ALA A C 1
ATOM 513 O O . ALA A 1 69 ? -10.222 -10.235 7.066 1.00 98.75 69 ALA A O 1
ATOM 514 N N . VAL A 1 70 ? -8.208 -11.074 7.563 1.00 98.69 70 VAL A N 1
ATOM 515 C CA . VAL A 1 70 ? -8.695 -11.973 8.627 1.00 98.69 70 VAL A CA 1
ATOM 516 C C . VAL A 1 70 ? -9.370 -11.201 9.760 1.00 98.69 70 VAL A C 1
ATOM 518 O O . VAL A 1 70 ? -10.245 -11.734 10.442 1.00 98.69 70 VAL A O 1
ATOM 521 N N . TRP A 1 71 ? -8.957 -9.957 10.002 1.00 98.62 71 TRP A N 1
ATOM 522 C CA . TRP A 1 71 ? -9.516 -9.127 11.067 1.00 98.62 71 TRP A CA 1
ATOM 523 C C . TRP A 1 71 ? -10.588 -8.155 10.577 1.00 98.62 71 TRP A C 1
ATOM 525 O O . TRP A 1 71 ? -11.036 -7.340 11.385 1.00 98.62 71 TRP A O 1
ATOM 535 N N . ASP A 1 72 ? -11.009 -8.219 9.309 1.00 98.12 72 ASP A N 1
ATOM 536 C CA . ASP A 1 72 ? -11.925 -7.279 8.648 1.00 98.12 72 ASP A CA 1
ATOM 537 C C . ASP A 1 72 ? -11.594 -5.812 8.997 1.00 98.12 72 ASP A C 1
ATOM 539 O O . ASP A 1 72 ? -12.417 -5.088 9.583 1.00 98.12 72 ASP A O 1
ATOM 543 N N . LEU A 1 73 ? -10.344 -5.398 8.780 1.00 98.75 73 LEU A N 1
ATOM 544 C CA . LEU A 1 73 ? -9.890 -4.051 9.128 1.00 98.75 73 LEU A CA 1
ATOM 545 C C . LEU A 1 73 ? -10.367 -3.017 8.095 1.00 98.75 73 LEU A C 1
ATOM 547 O O . LEU A 1 73 ? -10.333 -3.287 6.896 1.00 98.75 73 LEU A O 1
ATOM 551 N N . PRO A 1 74 ? -10.768 -1.803 8.527 1.00 98.31 74 PRO A N 1
ATOM 552 C CA . PRO A 1 74 ? -11.125 -0.719 7.617 1.00 98.31 74 PRO A CA 1
ATOM 553 C C . PRO A 1 74 ? -9.859 -0.050 7.054 1.00 98.31 74 PRO A C 1
ATOM 555 O O . PRO A 1 74 ? -9.490 1.054 7.464 1.00 98.31 74 PRO A O 1
ATOM 558 N N . VAL A 1 75 ? -9.170 -0.739 6.146 1.00 98.56 75 VAL A N 1
ATOM 559 C CA . VAL A 1 75 ? -7.944 -0.269 5.489 1.00 98.56 75 VAL A CA 1
ATOM 560 C C . VAL A 1 75 ? -8.074 -0.375 3.968 1.00 98.56 75 VAL A C 1
ATOM 562 O O . VAL A 1 75 ? -8.650 -1.328 3.449 1.00 98.56 75 VAL A O 1
ATOM 565 N N . LEU A 1 76 ? -7.543 0.616 3.254 1.00 98.44 76 LEU A N 1
ATOM 566 C CA . LEU A 1 76 ? -7.443 0.632 1.799 1.00 98.44 76 LEU A CA 1
ATOM 567 C C . LEU A 1 76 ? -5.967 0.564 1.400 1.00 98.44 76 LEU A C 1
ATOM 569 O O . LEU A 1 76 ? -5.216 1.516 1.624 1.00 98.44 76 LEU A O 1
ATOM 573 N N . PHE A 1 77 ? -5.568 -0.553 0.793 1.00 98.62 77 PHE A N 1
ATOM 574 C CA . PHE A 1 77 ? -4.241 -0.723 0.208 1.00 98.62 77 PHE A CA 1
ATOM 575 C C . PHE A 1 77 ? -4.239 -0.208 -1.231 1.00 98.62 77 PHE A C 1
ATOM 577 O O . PHE A 1 77 ? -4.926 -0.753 -2.092 1.00 98.62 77 PHE A O 1
ATOM 584 N N . ILE A 1 78 ? -3.457 0.835 -1.491 1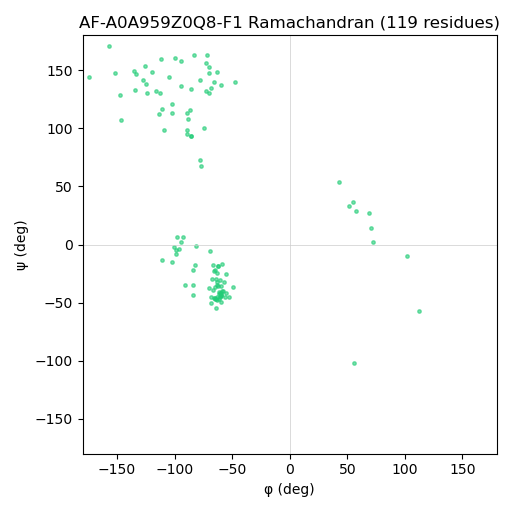.00 98.50 78 ILE A N 1
ATOM 585 C CA . ILE A 1 78 ? -3.375 1.494 -2.794 1.00 98.50 78 ILE A CA 1
ATOM 586 C C . ILE A 1 78 ? -2.005 1.194 -3.392 1.00 98.50 78 ILE A C 1
ATOM 588 O O . ILE A 1 78 ? -0.974 1.572 -2.832 1.00 98.50 78 ILE A O 1
ATOM 592 N N . ILE A 1 79 ? -2.003 0.494 -4.525 1.00 98.38 79 ILE A N 1
ATOM 593 C CA . ILE A 1 79 ? -0.781 0.118 -5.235 1.00 98.38 79 ILE A CA 1
ATOM 594 C C . ILE A 1 79 ? -0.598 1.056 -6.425 1.00 98.38 79 ILE A C 1
ATOM 596 O O . ILE A 1 79 ? -1.359 1.009 -7.390 1.00 98.38 79 ILE A O 1
ATOM 600 N N . GLU A 1 80 ? 0.439 1.883 -6.372 1.00 97.81 80 GLU A N 1
ATOM 601 C CA . GLU A 1 80 ? 0.858 2.729 -7.487 1.00 97.81 80 GLU A CA 1
ATOM 602 C C . GLU A 1 80 ? 1.780 1.921 -8.401 1.00 97.81 80 GLU A C 1
ATOM 604 O O . GLU A 1 80 ? 2.984 1.813 -8.171 1.00 97.81 80 GLU A O 1
ATOM 609 N N . ASN A 1 81 ? 1.189 1.308 -9.428 1.00 97.50 81 ASN A N 1
ATOM 610 C CA . ASN A 1 81 ? 1.921 0.514 -10.406 1.00 97.50 81 ASN A CA 1
ATOM 611 C C . ASN A 1 81 ? 2.399 1.388 -11.571 1.00 97.50 81 ASN A C 1
ATOM 613 O O . ASN A 1 81 ? 1.634 1.664 -12.496 1.00 97.50 81 ASN A O 1
ATOM 617 N N . ASN A 1 82 ? 3.664 1.808 -11.531 1.00 97.38 82 ASN A N 1
ATOM 618 C CA . ASN A 1 82 ? 4.267 2.636 -12.581 1.00 97.38 82 ASN A CA 1
ATOM 619 C C . ASN A 1 82 ? 5.115 1.829 -13.584 1.00 97.38 82 ASN A C 1
ATOM 621 O O . ASN A 1 82 ? 5.587 2.384 -14.578 1.00 97.38 82 ASN A O 1
ATOM 625 N N . GLY A 1 83 ? 5.291 0.526 -13.341 1.00 97.69 83 GLY A N 1
ATOM 626 C CA . GLY A 1 83 ? 6.029 -0.387 -14.212 1.00 97.69 83 GLY A CA 1
ATOM 627 C C . GLY A 1 83 ? 7.448 -0.727 -13.753 1.00 97.69 83 GLY A C 1
ATOM 628 O O . GLY A 1 83 ? 8.055 -1.617 -14.364 1.00 97.69 83 GLY A O 1
ATOM 629 N N . TYR A 1 84 ? 7.984 -0.034 -12.740 1.00 98.19 84 TYR A N 1
ATOM 630 C CA . TYR A 1 84 ? 9.383 -0.137 -12.331 1.00 98.19 84 TYR A CA 1
ATOM 631 C C . TYR A 1 84 ? 9.621 0.062 -10.823 1.00 98.19 84 TYR A C 1
ATOM 633 O O . TYR A 1 84 ? 9.376 1.125 -10.249 1.00 98.19 84 TYR A O 1
ATOM 641 N N . GLY A 1 85 ? 10.332 -0.894 -10.225 1.00 96.88 85 GLY A N 1
ATOM 642 C CA . GLY A 1 85 ? 11.031 -0.721 -8.954 1.00 96.88 85 GLY A CA 1
ATOM 643 C C . GLY A 1 85 ? 12.455 -0.213 -9.181 1.00 96.88 85 GLY A C 1
ATOM 644 O O . GLY A 1 85 ? 13.365 -1.008 -9.410 1.00 96.88 85 GLY A O 1
ATOM 645 N N . LEU A 1 86 ? 12.675 1.103 -9.116 1.00 96.44 86 LEU A N 1
ATOM 646 C CA . LEU A 1 86 ? 13.944 1.743 -9.507 1.00 96.44 86 LEU A CA 1
ATOM 647 C C . LEU A 1 86 ? 14.338 1.384 -10.953 1.00 96.44 86 LEU A C 1
ATOM 649 O O . LEU A 1 86 ? 13.798 1.955 -11.894 1.00 96.44 86 LEU A O 1
ATOM 653 N N . SER A 1 87 ? 15.282 0.460 -11.141 1.00 97.94 87 SER A N 1
ATOM 654 C CA . SER A 1 87 ? 15.714 -0.033 -12.456 1.00 97.94 87 SER A CA 1
ATOM 655 C C . SER A 1 87 ? 15.065 -1.359 -12.856 1.00 97.94 87 SER A C 1
ATOM 657 O O . SER A 1 87 ? 15.273 -1.816 -13.978 1.00 97.94 87 SER A O 1
ATOM 659 N N . THR A 1 88 ? 14.327 -2.000 -11.950 1.00 98.38 88 THR A N 1
ATOM 660 C CA . THR A 1 88 ? 13.761 -3.338 -12.142 1.00 98.38 88 THR A CA 1
ATOM 661 C C . THR A 1 88 ? 12.378 -3.230 -12.781 1.00 98.38 88 THR A C 1
ATOM 663 O O . THR A 1 88 ? 11.464 -2.728 -12.130 1.00 98.38 88 THR A O 1
ATOM 666 N N . PRO A 1 89 ? 12.178 -3.682 -14.033 1.00 98.25 89 PRO A N 1
ATOM 667 C CA . PRO A 1 89 ? 10.852 -3.692 -14.644 1.00 98.25 89 PRO A CA 1
ATOM 668 C C . PRO A 1 89 ? 9.949 -4.746 -13.989 1.00 98.25 89 PRO A C 1
ATOM 670 O O . PRO A 1 89 ? 10.425 -5.807 -13.584 1.00 98.25 89 PRO A O 1
ATOM 673 N N . ASN A 1 90 ? 8.631 -4.533 -14.004 1.00 97.62 90 ASN A N 1
ATOM 674 C CA . ASN A 1 90 ? 7.648 -5.456 -13.407 1.00 97.62 90 ASN A CA 1
ATOM 675 C C . ASN A 1 90 ? 7.811 -6.929 -13.808 1.00 97.62 90 ASN A C 1
ATOM 677 O O . ASN A 1 90 ? 7.651 -7.815 -12.974 1.00 97.62 90 ASN A O 1
ATOM 681 N N . ARG A 1 91 ? 8.196 -7.208 -15.061 1.00 97.06 91 ARG A N 1
ATOM 682 C CA . ARG A 1 91 ? 8.433 -8.581 -15.560 1.00 97.06 91 ARG A CA 1
ATOM 683 C C . ARG A 1 91 ? 9.567 -9.329 -14.836 1.00 97.06 91 ARG A C 1
ATOM 685 O O . ARG A 1 91 ? 9.690 -10.544 -14.985 1.00 97.06 91 ARG A O 1
ATOM 692 N N . GLU A 1 92 ? 10.434 -8.597 -14.140 1.00 97.88 92 GLU A N 1
ATOM 693 C CA . GLU A 1 92 ? 11.499 -9.110 -13.269 1.00 97.88 92 GLU A CA 1
ATOM 694 C C . GLU A 1 92 ? 11.126 -9.006 -11.783 1.00 97.88 92 GLU A C 1
ATOM 696 O O . GLU A 1 92 ? 11.744 -9.676 -10.961 1.00 97.88 92 GLU A O 1
ATOM 701 N N . GLN A 1 93 ? 10.096 -8.225 -11.445 1.00 97.94 93 GLN A N 1
ATOM 702 C CA . GLN A 1 93 ? 9.590 -8.062 -10.085 1.00 97.94 93 GLN A CA 1
ATOM 703 C C . GLN A 1 93 ? 8.611 -9.179 -9.699 1.00 97.94 93 GLN A C 1
ATOM 705 O O . GLN A 1 93 ? 8.671 -9.716 -8.595 1.00 97.94 93 GLN A O 1
ATOM 710 N N . PHE A 1 94 ? 7.701 -9.541 -10.604 1.00 96.69 94 PHE A N 1
ATOM 711 C CA . PHE A 1 94 ? 6.661 -10.532 -10.357 1.00 96.69 94 PHE A CA 1
ATOM 712 C C . PHE A 1 94 ? 6.131 -11.164 -11.653 1.00 96.69 94 PHE A C 1
ATOM 714 O O . PHE A 1 94 ? 6.488 -10.764 -12.759 1.00 96.69 94 PHE A O 1
ATOM 721 N N . ARG A 1 95 ? 5.315 -12.218 -11.513 1.00 96.81 95 ARG A N 1
ATOM 722 C CA . ARG A 1 95 ? 4.814 -13.032 -12.638 1.00 96.81 95 ARG A CA 1
ATOM 723 C C . ARG A 1 95 ? 3.320 -12.897 -12.921 1.00 96.81 95 ARG A C 1
ATOM 725 O O . ARG A 1 95 ? 2.899 -13.390 -13.958 1.00 96.81 95 ARG A O 1
ATOM 732 N N . MET A 1 96 ? 2.542 -12.307 -12.013 1.00 95.19 96 MET A N 1
ATOM 733 C CA . MET A 1 96 ? 1.111 -12.094 -12.245 1.00 95.19 96 MET A CA 1
ATOM 734 C C . MET A 1 96 ? 0.876 -10.975 -13.262 1.00 95.19 96 MET A C 1
ATOM 736 O O . MET A 1 96 ? 1.714 -10.080 -13.400 1.00 95.19 96 MET A O 1
ATOM 740 N N . ASP A 1 97 ? -0.281 -11.014 -13.918 1.00 92.25 97 ASP A N 1
ATOM 741 C CA . ASP A 1 97 ? -0.679 -10.015 -14.910 1.00 92.25 97 ASP A CA 1
ATOM 742 C C . ASP A 1 97 ? -1.307 -8.782 -14.244 1.00 92.25 97 ASP A C 1
ATOM 744 O O . ASP A 1 97 ? -1.095 -7.654 -14.695 1.00 92.25 97 ASP A O 1
ATOM 748 N N . SER A 1 98 ? -2.042 -8.977 -13.140 1.00 95.44 98 SER A N 1
ATOM 749 C CA . SER A 1 98 ? -2.665 -7.895 -12.377 1.00 95.44 98 SER A CA 1
ATOM 750 C C . SER A 1 98 ? -2.472 -8.054 -10.869 1.00 95.44 98 SER A C 1
ATOM 752 O O . SER A 1 98 ? -2.432 -9.153 -10.319 1.00 95.44 98 SER A O 1
ATOM 754 N N . PHE A 1 99 ? -2.414 -6.928 -10.154 1.00 96.88 99 PHE A N 1
ATOM 755 C CA . PHE A 1 99 ? -2.461 -6.931 -8.690 1.00 96.88 99 PHE A CA 1
ATOM 756 C C . PHE A 1 99 ? -3.802 -7.418 -8.132 1.00 96.88 99 PHE A C 1
ATOM 758 O O . PHE A 1 99 ? -3.833 -7.917 -7.007 1.00 96.88 99 PHE A O 1
ATOM 765 N N . VAL A 1 100 ? -4.883 -7.344 -8.916 1.00 97.25 100 VAL A N 1
ATOM 766 C CA . VAL A 1 100 ? -6.187 -7.911 -8.537 1.00 97.25 100 VAL A CA 1
ATOM 767 C C . VAL A 1 100 ? -6.085 -9.427 -8.331 1.00 97.25 100 VAL A C 1
ATOM 769 O O . VAL A 1 100 ? -6.737 -9.965 -7.439 1.00 97.25 100 VAL A O 1
ATOM 772 N N . ASP A 1 101 ? -5.181 -10.107 -9.042 1.00 96.38 101 ASP A N 1
ATOM 773 C CA . ASP A 1 101 ? -4.951 -11.547 -8.875 1.00 96.38 101 ASP A CA 1
ATOM 774 C C . ASP A 1 101 ? -4.436 -11.885 -7.466 1.00 96.38 101 ASP A C 1
ATOM 776 O O . ASP A 1 101 ? -4.762 -12.935 -6.911 1.00 96.38 101 ASP A O 1
ATOM 780 N N . LYS A 1 102 ? -3.661 -10.979 -6.844 1.00 96.44 102 L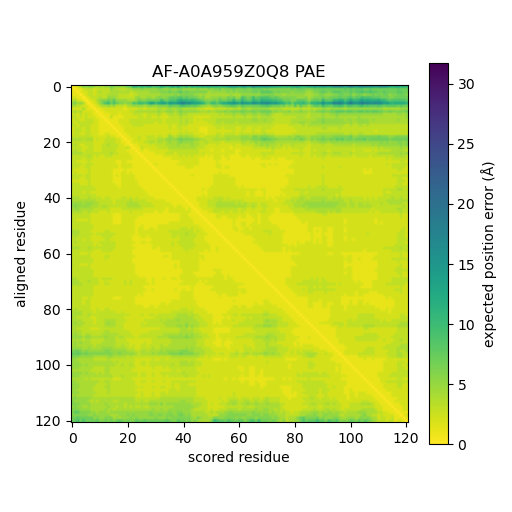YS A N 1
ATOM 781 C CA . LYS A 1 102 ? -3.209 -11.150 -5.455 1.00 96.44 102 LYS A CA 1
ATOM 782 C C . LYS A 1 102 ? -4.364 -11.007 -4.463 1.00 96.44 102 LYS A C 1
ATOM 784 O O . LYS A 1 102 ? -4.385 -11.745 -3.483 1.00 96.44 102 LYS A O 1
ATOM 789 N N . ALA A 1 103 ? -5.310 -10.096 -4.706 1.00 97.62 103 ALA A N 1
ATOM 790 C CA . ALA A 1 103 ? -6.438 -9.831 -3.805 1.00 97.62 103 ALA A CA 1
ATOM 791 C C . ALA A 1 103 ? -7.286 -11.091 -3.559 1.00 97.62 103 ALA A C 1
ATOM 793 O O . ALA A 1 103 ? -7.629 -11.399 -2.416 1.00 97.62 103 ALA A O 1
ATOM 794 N N . VAL A 1 104 ? -7.505 -11.887 -4.613 1.00 97.12 104 VAL A N 1
ATOM 795 C CA . VAL A 1 104 ? -8.212 -13.177 -4.537 1.00 97.12 104 VAL A CA 1
ATOM 796 C C . VAL A 1 104 ? -7.568 -14.114 -3.512 1.00 97.12 104 VAL A C 1
ATOM 798 O O . VAL A 1 104 ? -8.274 -14.751 -2.735 1.00 97.12 104 VAL A O 1
ATOM 801 N N . GLY A 1 105 ? -6.232 -14.164 -3.462 1.00 97.38 105 GLY A N 1
ATOM 802 C CA . GLY A 1 105 ? -5.486 -15.015 -2.531 1.00 97.38 105 GLY A CA 1
ATOM 803 C C . GLY A 1 105 ? -5.670 -14.655 -1.053 1.00 97.38 105 GLY A C 1
ATOM 804 O O . GLY A 1 105 ? -5.490 -15.520 -0.200 1.00 97.38 105 GLY A O 1
ATOM 805 N N . TYR A 1 106 ? -6.066 -13.415 -0.752 1.00 98.31 106 TYR A N 1
ATOM 806 C CA . TYR A 1 106 ? -6.377 -12.957 0.607 1.00 98.31 106 TYR A CA 1
ATOM 807 C C . TYR A 1 106 ? -7.884 -12.913 0.892 1.00 98.31 106 TYR A C 1
ATOM 809 O O . TYR A 1 106 ? -8.280 -12.580 2.004 1.00 98.31 106 TYR A O 1
ATOM 817 N N . GLY A 1 107 ? -8.732 -13.236 -0.091 1.00 98.06 107 GLY A N 1
ATOM 818 C CA . GLY A 1 107 ? -10.186 -13.156 0.052 1.00 98.06 107 GLY A CA 1
ATOM 819 C C . GLY A 1 107 ? -10.720 -11.724 0.161 1.00 98.06 107 GLY A C 1
ATOM 820 O O . GLY A 1 107 ? -11.768 -11.522 0.768 1.00 98.06 107 GLY A O 1
ATOM 821 N N . ILE A 1 108 ? -10.013 -10.742 -0.409 1.00 98.19 108 ILE A N 1
ATOM 822 C CA . ILE A 1 108 ? -10.409 -9.326 -0.404 1.00 98.19 108 ILE A CA 1
ATOM 823 C C . ILE A 1 108 ? -10.792 -8.849 -1.806 1.00 98.19 108 ILE A C 1
ATOM 825 O O . ILE A 1 108 ? -10.405 -9.443 -2.814 1.00 98.19 108 ILE A O 1
ATOM 829 N N . GLU A 1 109 ? -11.547 -7.755 -1.874 1.00 98.00 109 GLU A N 1
ATOM 830 C CA . GLU A 1 109 ? -11.849 -7.086 -3.137 1.00 98.00 109 GLU A CA 1
ATOM 831 C C . GLU A 1 109 ? -10.585 -6.433 -3.717 1.00 98.00 109 GLU A C 1
ATOM 833 O O . GLU A 1 109 ? -9.829 -5.764 -3.012 1.00 98.00 109 GLU A O 1
ATOM 838 N N . GLY A 1 110 ? -10.363 -6.628 -5.017 1.00 97.88 110 GLY A N 1
ATOM 839 C CA . GLY A 1 110 ? -9.317 -5.954 -5.776 1.00 97.88 110 GLY A CA 1
ATOM 840 C C . GLY A 1 110 ? -9.926 -5.222 -6.963 1.00 97.88 110 GLY A C 1
ATOM 841 O O . GLY A 1 110 ? -10.678 -5.811 -7.736 1.00 97.88 110 GLY A O 1
ATOM 842 N N . VAL A 1 111 ? -9.573 -3.949 -7.125 1.00 97.56 111 VAL A N 1
ATOM 843 C CA . VAL A 1 111 ? -10.019 -3.108 -8.242 1.00 97.56 111 VAL A CA 1
ATOM 844 C C . VAL A 1 111 ? -8.793 -2.539 -8.946 1.00 97.56 111 VAL A C 1
ATOM 846 O O . VAL A 1 111 ? -7.836 -2.117 -8.298 1.00 97.56 111 VAL A O 1
ATOM 849 N N . GLN A 1 112 ? -8.820 -2.528 -10.278 1.00 97.00 112 GLN A N 1
ATOM 850 C CA . GLN A 1 112 ? -7.803 -1.886 -11.105 1.00 97.00 112 GLN A CA 1
ATOM 851 C C . GLN A 1 112 ? -8.423 -0.694 -11.832 1.00 97.00 112 GLN A C 1
ATOM 853 O O . GLN A 1 112 ? -9.472 -0.829 -12.458 1.00 97.00 112 GLN A O 1
ATOM 858 N N . LEU A 1 113 ? -7.752 0.454 -11.758 1.00 96.69 113 LEU A N 1
ATOM 859 C CA . LEU A 1 113 ? -8.210 1.733 -12.306 1.00 96.69 113 LEU A CA 1
ATOM 860 C C . LEU A 1 113 ? -7.148 2.315 -13.242 1.00 96.69 113 LEU A C 1
ATOM 862 O O . LEU A 1 113 ? -5.951 2.048 -13.075 1.00 96.69 113 LEU A O 1
ATOM 866 N N . ALA A 1 114 ? -7.554 3.138 -14.210 1.00 96.19 114 ALA A N 1
ATOM 867 C CA . ALA A 1 114 ? -6.603 3.910 -14.997 1.00 96.19 114 ALA A CA 1
ATOM 868 C C . ALA A 1 114 ? -6.053 5.071 -14.152 1.00 96.19 114 ALA A C 1
ATOM 870 O O . ALA A 1 114 ? -6.677 6.120 -14.043 1.00 96.19 114 ALA A O 1
ATOM 871 N N . GLY A 1 115 ? -4.843 4.918 -13.599 1.00 94.19 115 GLY A N 1
ATOM 872 C CA . GLY A 1 115 ? -4.237 5.907 -12.689 1.00 94.19 115 GLY A CA 1
ATOM 873 C C . GLY A 1 115 ? -4.046 7.323 -13.262 1.00 94.19 115 GLY A C 1
ATOM 874 O O . GLY A 1 115 ? -3.886 8.275 -12.508 1.00 94.19 115 GLY A O 1
ATOM 875 N N . ASN A 1 116 ? -4.102 7.479 -14.590 1.00 96.56 116 ASN A N 1
ATOM 876 C CA . ASN A 1 116 ? -4.058 8.779 -15.273 1.00 96.56 116 ASN A CA 1
ATOM 877 C C . ASN A 1 116 ? -5.453 9.363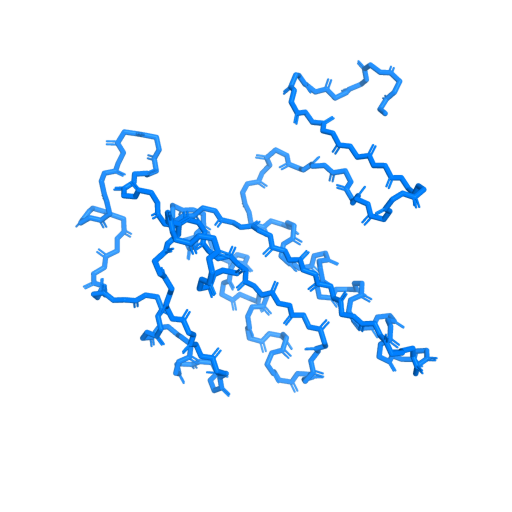 -15.585 1.00 96.56 116 ASN A C 1
ATOM 879 O O . ASN A 1 116 ? -5.545 10.418 -16.212 1.00 96.56 116 ASN A O 1
ATOM 883 N N . ASN A 1 117 ? -6.538 8.693 -15.187 1.00 96.69 117 ASN A N 1
ATOM 884 C CA . ASN A 1 117 ? -7.911 9.163 -15.338 1.00 96.69 117 ASN A CA 1
ATOM 885 C C . ASN A 1 117 ? -8.489 9.548 -13.967 1.00 96.69 117 ASN A C 1
ATOM 887 O O . ASN A 1 117 ? -8.979 8.706 -13.225 1.00 96.69 117 ASN A O 1
ATOM 891 N N . ILE A 1 118 ? -8.482 10.845 -13.653 1.00 93.88 118 ILE A N 1
ATOM 892 C CA . ILE A 1 118 ? -8.974 11.377 -12.368 1.00 93.88 118 ILE A CA 1
ATOM 893 C C . ILE A 1 118 ? -10.469 11.128 -12.113 1.00 93.88 118 ILE A C 1
ATOM 895 O O . ILE A 1 118 ? -10.922 11.267 -10.987 1.00 93.88 118 ILE A O 1
ATOM 899 N N . LEU A 1 119 ? -11.256 10.819 -13.147 1.00 95.81 119 LEU A N 1
ATOM 900 C CA . LEU A 1 119 ? -12.671 10.489 -12.967 1.00 95.81 119 LEU A CA 1
ATOM 901 C C . LEU A 1 119 ? -12.879 9.024 -12.564 1.00 95.81 119 LEU A C 1
ATOM 903 O O . LEU A 1 119 ? -13.965 8.683 -12.103 1.00 95.81 119 LEU A O 1
ATOM 907 N N . GLU A 1 120 ? -11.875 8.169 -12.776 1.00 91.12 120 GLU A N 1
ATOM 908 C CA . GLU A 1 120 ? -11.88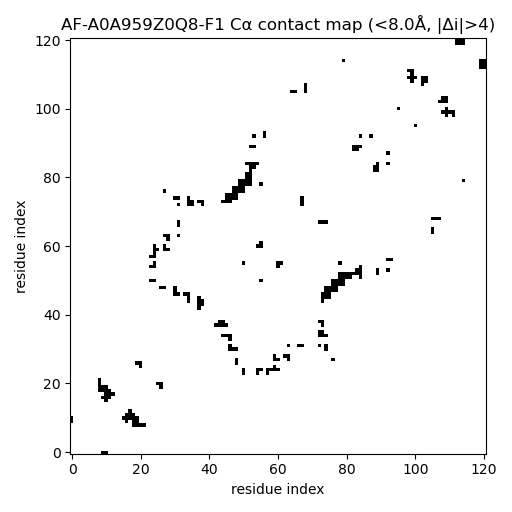7 6.770 -12.336 1.00 91.12 120 GLU A CA 1
ATOM 909 C C . GLU A 1 120 ? -11.295 6.586 -10.936 1.00 91.12 120 GLU A C 1
ATOM 911 O O . GLU A 1 120 ? -11.759 5.705 -10.215 1.00 91.12 120 GLU A O 1
ATOM 916 N N . VAL A 1 121 ? -10.272 7.376 -10.584 1.00 86.19 121 VAL A N 1
ATOM 917 C CA . VAL A 1 121 ? -9.525 7.296 -9.312 1.00 86.19 121 VAL A CA 1
ATOM 918 C C . VAL A 1 121 ? -10.250 7.992 -8.163 1.00 86.19 121 VAL A C 1
ATOM 920 O O . VAL A 1 121 ? -10.725 9.132 -8.361 1.00 86.19 121 VAL A O 1
#

Radius of gyration: 15.2 Å; Cα contacts (8 Å, |Δi|>4): 152; chains: 1; bounding box: 32×34×35 Å